Protein AF-A0A930NM16-F1 (afdb_monomer_lite)

Sequence (137 aa):
MCRYIFKLLFAAIFFVSSVHAQTPTMNRRQAAGRSMEQQGLVNIKHVVPSIKVALMYARTDNFCNRVLYHELRDAYVLPACAEALRKAQAELKRRRPDLSLCIFDATRPMSVQQTMWDAVKDTPKYFYVSNPAHGGG

Foldseek 3Di:
DPPVVVVVVVVVVVVVVVVVVVVVLQVLLVVVVVVLVVVQWDFLCVLPVQAAEAAQLCDLPDPLSHRLCSNHDTAIAHPVVSVVQNVVQVVCCVVPVPDHHYHRHHDDDLVSLCVVCVSPVPHPCNVVRDDCVVPHD

Radius of gyration: 20.71 Å; chains: 1; bounding box: 38×70×38 Å

Structure (mmCIF, N/CA/C/O backbone):
data_AF-A0A930NM16-F1
#
_entry.id   AF-A0A930NM16-F1
#
loop_
_atom_site.group_PDB
_atom_site.id
_atom_site.type_symbol
_atom_site.label_atom_id
_atom_site.label_alt_id
_atom_site.label_comp_id
_atom_site.label_asym_id
_atom_site.label_entity_id
_atom_site.label_seq_id
_atom_site.pdbx_PDB_ins_code
_atom_site.Cartn_x
_atom_site.Cartn_y
_atom_site.Cartn_z
_atom_site.occupancy
_atom_site.B_iso_or_equiv
_atom_site.auth_seq_id
_atom_site.auth_comp_id
_atom_site.auth_asym_id
_atom_site.auth_atom_id
_atom_site.pdbx_PDB_model_num
ATOM 1 N N . MET A 1 1 ? 3.988 -57.052 10.753 1.00 52.16 1 MET A N 1
ATOM 2 C CA . MET A 1 1 ? 4.307 -55.921 11.661 1.00 52.16 1 MET A CA 1
ATOM 3 C C . MET A 1 1 ? 5.350 -54.929 11.120 1.00 52.16 1 MET A C 1
ATOM 5 O O . MET A 1 1 ? 5.271 -53.764 11.476 1.00 52.16 1 MET A O 1
ATOM 9 N N . CYS A 1 2 ? 6.253 -55.297 10.198 1.00 54.94 2 CYS A N 1
ATOM 10 C CA . CYS A 1 2 ? 7.348 -54.431 9.710 1.00 54.94 2 CYS A CA 1
ATOM 11 C C . CYS A 1 2 ? 7.028 -53.591 8.439 1.00 54.94 2 CYS A C 1
ATOM 13 O O . CYS A 1 2 ? 7.867 -53.430 7.562 1.00 54.94 2 CYS A O 1
ATOM 15 N N . ARG A 1 3 ? 5.788 -53.100 8.270 1.00 49.47 3 ARG A N 1
ATOM 16 C CA . ARG A 1 3 ? 5.396 -52.235 7.118 1.00 49.47 3 ARG A CA 1
ATOM 17 C C . ARG A 1 3 ? 4.710 -50.923 7.522 1.00 49.47 3 ARG A C 1
ATOM 19 O O . ARG A 1 3 ? 4.635 -50.006 6.712 1.00 49.47 3 ARG A O 1
ATOM 26 N N . TYR A 1 4 ? 4.255 -50.808 8.773 1.00 46.78 4 TYR A N 1
ATOM 27 C CA . TYR A 1 4 ? 3.635 -49.589 9.311 1.00 46.78 4 TYR A CA 1
ATOM 28 C C . TYR A 1 4 ? 4.657 -48.604 9.897 1.00 46.78 4 TYR A C 1
ATOM 30 O O . TYR A 1 4 ? 4.480 -47.396 9.772 1.00 46.78 4 TYR A O 1
ATOM 38 N N . ILE A 1 5 ? 5.773 -49.104 10.436 1.00 54.16 5 ILE A N 1
ATOM 39 C CA . ILE A 1 5 ? 6.847 -48.278 11.0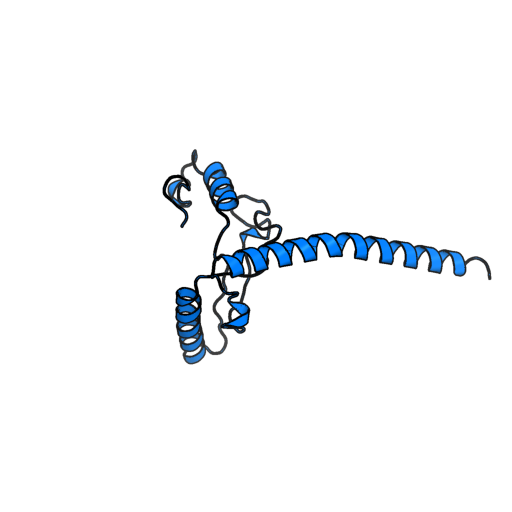15 1.00 54.16 5 ILE A CA 1
ATOM 40 C C . ILE A 1 5 ? 7.529 -47.414 9.936 1.00 54.16 5 ILE A C 1
ATOM 42 O O . ILE A 1 5 ? 7.829 -46.247 10.172 1.00 54.16 5 ILE A O 1
ATOM 46 N N . PHE A 1 6 ? 7.673 -47.932 8.710 1.00 49.41 6 PHE A N 1
ATOM 47 C CA . PHE A 1 6 ? 8.297 -47.197 7.601 1.00 49.41 6 PHE A CA 1
ATOM 48 C C . PHE A 1 6 ? 7.419 -46.053 7.054 1.00 49.41 6 PHE A C 1
ATOM 50 O O . PHE A 1 6 ? 7.938 -45.040 6.594 1.00 49.41 6 PHE A O 1
ATOM 57 N N . LYS A 1 7 ? 6.083 -46.168 7.152 1.00 46.31 7 LYS A N 1
ATOM 58 C CA . LYS A 1 7 ? 5.150 -45.093 6.758 1.00 46.31 7 LYS A CA 1
ATOM 59 C C . LYS A 1 7 ? 5.105 -43.947 7.778 1.00 46.31 7 LYS A C 1
ATOM 61 O O . LYS A 1 7 ? 4.950 -42.797 7.380 1.00 46.31 7 LYS A O 1
ATOM 66 N N . LEU A 1 8 ? 5.283 -44.242 9.068 1.00 49.91 8 LEU A N 1
ATOM 67 C CA . LEU A 1 8 ? 5.341 -43.235 10.138 1.00 49.91 8 LEU A CA 1
ATOM 68 C C . LEU A 1 8 ? 6.651 -42.431 10.125 1.00 49.91 8 LEU A C 1
ATOM 70 O O . LEU A 1 8 ? 6.622 -41.222 10.344 1.00 49.91 8 LEU A O 1
ATOM 74 N N . LEU A 1 9 ? 7.780 -43.061 9.783 1.00 51.03 9 LEU A N 1
ATOM 75 C CA . LEU A 1 9 ? 9.063 -42.361 9.635 1.00 51.03 9 LEU A CA 1
ATOM 76 C C . LEU A 1 9 ? 9.091 -41.398 8.434 1.00 51.03 9 LEU A C 1
ATOM 78 O O . LEU A 1 9 ? 9.676 -40.323 8.531 1.00 51.03 9 LEU A O 1
ATOM 82 N N . PHE A 1 10 ? 8.412 -41.724 7.329 1.00 50.03 10 PHE A N 1
ATOM 83 C CA . PHE A 1 10 ? 8.353 -40.843 6.153 1.00 50.03 10 PHE A CA 1
ATOM 84 C C . PHE A 1 10 ? 7.483 -39.592 6.375 1.00 50.03 10 PHE A C 1
ATOM 86 O O . PHE A 1 10 ? 7.823 -38.516 5.889 1.00 50.03 10 PHE A O 1
ATOM 93 N N . ALA A 1 11 ? 6.396 -39.695 7.147 1.00 49.56 11 ALA A N 1
ATOM 94 C CA . ALA A 1 11 ? 5.532 -38.551 7.458 1.00 49.56 11 ALA A CA 1
ATOM 95 C C . ALA A 1 11 ? 6.206 -37.527 8.396 1.00 49.56 11 ALA A C 1
ATOM 97 O O . ALA A 1 11 ? 5.995 -36.324 8.247 1.00 49.56 11 ALA A O 1
ATOM 98 N N . ALA A 1 12 ? 7.059 -37.985 9.321 1.00 51.78 12 ALA A N 1
ATOM 99 C CA . ALA A 1 12 ? 7.806 -37.109 10.225 1.00 51.78 12 ALA A CA 1
ATOM 100 C C . ALA A 1 12 ? 8.886 -36.286 9.495 1.00 51.78 12 ALA A C 1
ATOM 102 O O . ALA A 1 12 ? 9.077 -35.111 9.803 1.00 51.78 12 ALA A O 1
ATOM 103 N N . ILE A 1 13 ? 9.548 -36.864 8.485 1.00 50.75 13 ILE A N 1
ATOM 104 C CA . ILE A 1 13 ? 10.597 -36.178 7.709 1.00 50.75 13 ILE A CA 1
ATOM 105 C C . ILE A 1 13 ? 10.006 -35.034 6.865 1.00 50.75 13 ILE A C 1
ATOM 107 O O . ILE A 1 13 ? 10.581 -33.949 6.823 1.00 50.75 13 ILE A O 1
ATOM 111 N N . PHE A 1 14 ? 8.819 -35.217 6.272 1.00 48.94 14 PHE A N 1
ATOM 112 C CA . PHE A 1 14 ? 8.141 -34.154 5.515 1.00 48.94 14 PHE A CA 1
ATOM 113 C C . PHE A 1 14 ? 7.670 -32.979 6.390 1.00 48.94 14 PHE A C 1
ATOM 115 O O . PHE A 1 14 ? 7.650 -31.843 5.919 1.00 48.94 14 PHE A O 1
ATOM 122 N N . PHE A 1 15 ? 7.337 -33.213 7.663 1.00 50.03 15 PHE A N 1
ATOM 123 C CA . PHE A 1 15 ? 6.887 -32.150 8.569 1.00 50.03 15 PHE A CA 1
ATOM 124 C C . PHE A 1 15 ? 8.045 -31.242 9.030 1.00 50.03 15 PHE A C 1
ATOM 126 O O . PHE A 1 15 ? 7.884 -30.027 9.137 1.00 50.03 15 PHE A O 1
ATOM 133 N N . VAL A 1 16 ? 9.243 -31.802 9.243 1.00 52.00 16 VAL A N 1
ATOM 134 C CA . VAL A 1 16 ? 10.422 -31.055 9.730 1.00 52.00 16 VAL A CA 1
ATOM 135 C C . VAL A 1 16 ? 11.007 -30.123 8.658 1.00 52.00 16 VAL A C 1
ATOM 137 O O . VAL A 1 16 ? 11.447 -29.013 8.979 1.00 52.00 16 VAL A O 1
ATOM 140 N N . SER A 1 17 ? 10.978 -30.519 7.381 1.00 53.66 17 SER A N 1
ATOM 141 C CA . SER A 1 17 ? 11.475 -29.685 6.274 1.00 53.66 17 SER A CA 1
ATOM 142 C C . SER A 1 17 ? 10.620 -28.433 6.043 1.00 53.66 17 SER A C 1
ATOM 144 O O . SER A 1 17 ? 11.158 -27.364 5.755 1.00 53.66 17 SER A O 1
ATOM 146 N N . SER A 1 18 ? 9.296 -28.527 6.213 1.00 53.78 18 SER A N 1
ATOM 147 C CA . SER A 1 18 ? 8.389 -27.384 6.042 1.00 53.78 18 SER A CA 1
ATOM 148 C C . SER A 1 18 ? 8.564 -26.313 7.122 1.00 53.78 18 SER A C 1
ATOM 150 O O . SER A 1 18 ? 8.460 -25.126 6.815 1.00 53.78 18 SER A O 1
ATOM 152 N N . VAL A 1 19 ? 8.889 -26.702 8.360 1.00 55.94 19 VAL A N 1
ATOM 153 C CA . VAL A 1 19 ? 9.123 -25.753 9.464 1.00 55.94 19 VAL A CA 1
ATOM 154 C C . VAL A 1 19 ? 10.375 -24.905 9.208 1.00 55.94 19 VAL A C 1
ATOM 156 O O . VAL A 1 19 ? 10.318 -23.681 9.326 1.00 55.94 19 VAL A O 1
ATOM 159 N N . HIS A 1 20 ? 11.479 -25.517 8.761 1.00 56.56 20 HIS A N 1
ATOM 160 C CA . HIS A 1 20 ? 12.741 -24.805 8.508 1.00 56.56 20 HIS A CA 1
ATOM 161 C C . HIS A 1 20 ? 12.653 -23.770 7.374 1.00 56.56 20 HIS A C 1
ATOM 163 O O . HIS A 1 20 ? 13.366 -22.772 7.411 1.00 56.56 20 HIS A O 1
ATOM 169 N N . ALA A 1 21 ? 11.783 -23.962 6.376 1.00 56.78 21 ALA A N 1
ATOM 170 C CA . ALA A 1 21 ? 11.593 -22.993 5.290 1.00 56.78 21 ALA A CA 1
ATOM 171 C C . ALA A 1 21 ? 10.711 -21.790 5.692 1.00 56.78 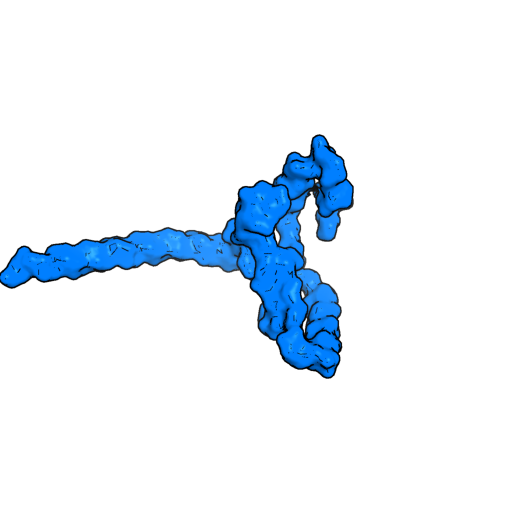21 ALA A C 1
ATOM 173 O O . ALA A 1 21 ? 10.814 -20.704 5.110 1.00 56.78 21 ALA A O 1
ATOM 174 N N . GLN A 1 22 ? 9.846 -21.958 6.696 1.00 57.53 22 GLN A N 1
ATOM 175 C CA . GLN A 1 22 ? 8.925 -20.917 7.160 1.00 57.53 22 GLN A CA 1
ATOM 176 C C . GLN A 1 22 ? 9.594 -19.922 8.124 1.00 57.53 22 GLN A C 1
ATOM 178 O O . GLN A 1 22 ? 9.306 -18.722 8.052 1.00 57.53 22 GLN A O 1
ATOM 183 N N . THR A 1 23 ? 10.534 -20.373 8.964 1.00 63.47 23 THR A N 1
ATOM 184 C CA . THR A 1 23 ? 11.241 -19.531 9.952 1.00 63.47 23 THR A CA 1
ATOM 185 C C . THR A 1 23 ? 12.013 -18.352 9.330 1.00 63.47 23 THR A C 1
ATOM 187 O O . THR A 1 23 ? 11.837 -17.225 9.797 1.00 63.47 23 THR A O 1
ATOM 190 N N . PRO A 1 24 ? 12.805 -18.523 8.248 1.00 74.12 24 PRO A N 1
ATOM 191 C CA . PRO A 1 24 ? 13.557 -17.424 7.639 1.00 74.12 24 PRO A CA 1
ATOM 192 C C . PRO A 1 24 ? 12.645 -16.336 7.066 1.00 74.12 24 PRO A C 1
ATOM 194 O O . PRO A 1 24 ? 12.910 -15.147 7.227 1.00 74.12 24 PRO A O 1
ATOM 197 N N . THR A 1 25 ? 11.541 -16.735 6.429 1.00 73.81 25 THR A N 1
ATOM 198 C CA . THR A 1 25 ? 10.591 -15.801 5.809 1.00 73.81 25 THR A CA 1
ATOM 199 C C . THR A 1 25 ? 9.835 -14.998 6.868 1.00 73.81 25 THR A C 1
ATOM 201 O O . THR A 1 25 ? 9.694 -13.786 6.740 1.00 73.81 25 THR A O 1
ATOM 204 N N . MET A 1 26 ? 9.386 -15.639 7.951 1.00 77.88 26 MET A N 1
ATOM 205 C CA . MET A 1 26 ? 8.766 -14.932 9.078 1.00 77.88 26 MET A CA 1
ATOM 206 C C . MET A 1 26 ? 9.725 -13.920 9.715 1.00 77.88 26 MET A C 1
ATOM 208 O O . MET A 1 26 ? 9.330 -12.780 9.964 1.00 77.88 26 MET A O 1
ATOM 212 N N . ASN A 1 27 ? 10.994 -14.293 9.893 1.00 87.06 27 ASN A N 1
ATOM 213 C CA . ASN A 1 27 ? 12.008 -13.396 10.446 1.00 87.06 27 ASN A CA 1
ATOM 214 C C . ASN A 1 27 ? 12.239 -12.162 9.562 1.00 87.06 27 ASN A C 1
ATOM 216 O O . ASN A 1 27 ? 12.328 -11.048 10.082 1.00 87.06 27 ASN A O 1
ATOM 220 N N . ARG A 1 28 ? 12.291 -12.333 8.233 1.00 88.81 28 ARG A N 1
ATOM 221 C CA . ARG A 1 28 ? 12.443 -11.213 7.289 1.00 88.81 28 ARG A CA 1
ATOM 222 C C . ARG A 1 28 ? 11.232 -10.281 7.280 1.00 88.81 28 ARG A C 1
ATOM 224 O O . ARG A 1 28 ? 11.419 -9.068 7.316 1.00 88.81 28 ARG A O 1
ATOM 231 N N . ARG A 1 29 ? 10.008 -10.818 7.327 1.00 89.75 29 ARG A N 1
ATOM 232 C CA . ARG A 1 29 ? 8.776 -10.012 7.445 1.00 89.75 29 ARG A CA 1
ATOM 233 C C . ARG A 1 29 ? 8.763 -9.162 8.708 1.00 89.75 29 ARG A C 1
ATOM 235 O O . ARG A 1 29 ? 8.509 -7.963 8.649 1.00 89.75 29 ARG A O 1
ATOM 242 N N . GLN A 1 30 ? 9.090 -9.770 9.846 1.00 91.12 30 GLN A N 1
ATOM 243 C CA . GLN A 1 30 ? 9.181 -9.045 11.111 1.00 91.12 30 GLN A CA 1
ATOM 244 C C . GLN A 1 30 ? 10.284 -7.983 11.080 1.00 91.12 30 GLN A C 1
ATOM 246 O O . GLN A 1 30 ? 10.096 -6.890 11.604 1.00 91.12 30 GLN A O 1
ATOM 251 N N . ALA A 1 31 ? 11.429 -8.277 10.457 1.00 93.56 31 ALA A N 1
ATOM 252 C CA . ALA A 1 31 ? 12.500 -7.300 10.291 1.00 93.56 31 ALA A CA 1
ATOM 253 C C . ALA A 1 31 ? 12.062 -6.110 9.421 1.00 93.56 31 ALA A C 1
ATOM 255 O O . ALA A 1 31 ? 12.324 -4.968 9.792 1.00 93.56 31 ALA A O 1
ATOM 256 N N . ALA A 1 32 ? 11.347 -6.363 8.320 1.00 93.06 32 ALA A N 1
ATOM 257 C CA . ALA A 1 32 ? 10.791 -5.314 7.470 1.00 93.06 32 ALA A CA 1
ATOM 258 C C . ALA A 1 32 ? 9.790 -4.435 8.239 1.00 93.06 32 ALA A C 1
ATOM 260 O O . ALA A 1 32 ? 9.890 -3.213 8.185 1.00 93.06 32 ALA A O 1
ATOM 261 N N . GLY A 1 33 ? 8.883 -5.045 9.010 1.00 94.94 33 GLY A N 1
ATOM 262 C CA . GLY A 1 33 ? 7.940 -4.316 9.862 1.00 94.94 33 GLY A CA 1
ATOM 263 C C . GLY A 1 33 ? 8.629 -3.442 10.914 1.00 94.94 33 GLY A C 1
ATOM 264 O O . GLY A 1 33 ? 8.354 -2.248 10.999 1.00 94.94 33 GLY A O 1
ATOM 265 N N . ARG A 1 34 ? 9.611 -3.995 11.640 1.00 95.50 34 ARG A N 1
ATOM 266 C CA . ARG A 1 34 ? 10.412 -3.232 12.616 1.00 95.50 34 ARG A CA 1
ATOM 267 C C . ARG A 1 34 ? 11.166 -2.069 11.974 1.00 95.50 34 ARG A C 1
ATOM 269 O O . ARG A 1 34 ? 11.252 -1.002 12.568 1.00 95.50 34 ARG A O 1
ATOM 276 N N . SER A 1 35 ? 11.702 -2.255 10.767 1.00 95.56 35 SER A N 1
ATOM 277 C CA . SER A 1 35 ? 12.385 -1.181 10.039 1.00 95.56 35 SER A CA 1
ATOM 278 C C . SER A 1 35 ? 11.436 -0.029 9.685 1.00 95.56 35 SER A C 1
ATOM 280 O O . SER A 1 35 ? 11.841 1.129 9.756 1.00 95.56 35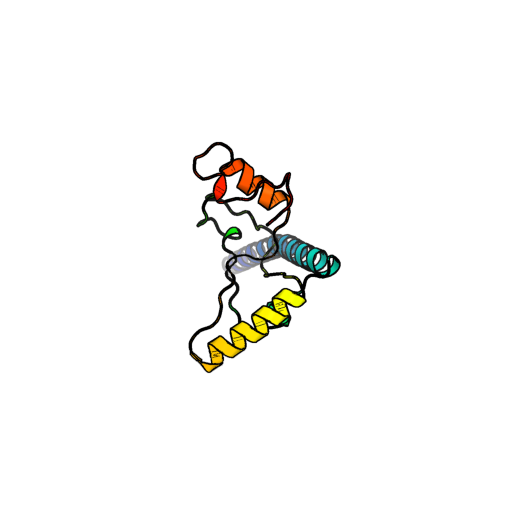 SER A O 1
ATOM 282 N N . MET A 1 36 ? 10.174 -0.323 9.352 1.00 96.38 36 MET A N 1
ATOM 283 C CA . MET A 1 36 ? 9.145 0.701 9.125 1.00 96.38 36 MET A CA 1
ATOM 284 C C . MET A 1 36 ? 8.794 1.443 10.422 1.00 96.38 36 MET A C 1
ATOM 286 O O . MET A 1 36 ? 8.695 2.667 10.429 1.00 96.38 36 MET A O 1
ATOM 290 N N . GLU A 1 37 ? 8.665 0.721 11.535 1.00 96.69 37 GLU A N 1
ATOM 291 C CA . GLU A 1 37 ? 8.387 1.310 12.854 1.00 96.69 37 GLU A CA 1
ATOM 292 C C . GLU A 1 37 ? 9.528 2.216 13.333 1.00 96.69 37 GLU A C 1
ATOM 294 O O . GLU A 1 37 ? 9.285 3.309 13.840 1.00 96.69 37 GLU A O 1
ATOM 299 N N . GLN A 1 38 ? 10.781 1.820 13.094 1.00 97.44 38 GLN A N 1
ATOM 300 C CA . GLN A 1 38 ? 11.964 2.644 13.373 1.00 97.44 38 GLN A CA 1
ATOM 301 C C . GLN A 1 38 ? 12.001 3.943 12.556 1.00 97.44 38 GLN A C 1
ATOM 303 O O . GLN A 1 38 ? 12.582 4.926 13.004 1.00 97.44 38 GLN A O 1
ATOM 308 N N . GLN A 1 39 ? 11.359 3.970 11.385 1.00 96.44 39 GLN A N 1
ATOM 309 C CA . GLN A 1 39 ? 11.182 5.178 10.569 1.00 96.44 39 GLN A CA 1
ATOM 310 C C . GLN A 1 39 ? 9.988 6.038 11.030 1.00 96.44 39 GLN A C 1
ATOM 312 O O . GLN A 1 39 ? 9.630 7.008 10.365 1.00 96.44 39 GLN A O 1
ATOM 317 N N . GLY A 1 40 ? 9.357 5.699 12.160 1.00 97.69 40 GLY A N 1
ATOM 318 C CA . GLY A 1 40 ? 8.229 6.437 12.731 1.00 97.69 40 GLY A CA 1
ATOM 319 C C . GLY A 1 40 ? 6.874 6.098 12.108 1.00 97.69 40 GLY A C 1
ATOM 320 O O . GLY A 1 40 ? 5.899 6.812 12.344 1.00 97.69 40 GLY A O 1
ATOM 321 N N . LEU A 1 41 ? 6.790 5.030 11.310 1.00 98.25 41 LEU A N 1
ATOM 322 C CA . LEU A 1 41 ? 5.532 4.556 10.739 1.00 98.25 41 LEU A CA 1
ATOM 323 C C . LEU A 1 41 ? 4.790 3.662 11.734 1.00 98.25 41 LEU A C 1
ATOM 325 O O . LEU A 1 41 ? 5.384 3.018 12.594 1.00 98.25 41 LEU A O 1
ATOM 329 N N . VAL A 1 42 ? 3.473 3.573 11.579 1.00 98.38 42 VAL A N 1
ATOM 330 C CA . VAL A 1 42 ? 2.613 2.731 12.416 1.00 98.38 42 VAL A CA 1
ATOM 331 C C . VAL A 1 42 ? 1.872 1.708 11.569 1.00 98.38 42 VAL A C 1
ATOM 333 O O . VAL A 1 42 ? 1.395 2.020 10.476 1.00 98.38 42 VAL A O 1
ATOM 336 N N . ASN A 1 43 ? 1.748 0.481 12.079 1.00 98.19 43 ASN A N 1
ATOM 337 C CA . ASN A 1 43 ? 0.913 -0.540 11.456 1.00 98.19 43 ASN A CA 1
ATOM 338 C C . ASN A 1 43 ? -0.566 -0.165 11.628 1.00 98.19 43 ASN A C 1
ATOM 340 O O . ASN A 1 43 ? -1.077 -0.080 12.750 1.00 98.19 43 ASN A O 1
ATOM 344 N N . ILE A 1 44 ? -1.283 0.009 10.516 1.00 98.44 44 ILE A N 1
ATOM 345 C CA . ILE A 1 44 ? -2.695 0.406 10.536 1.00 98.44 44 ILE A CA 1
ATOM 346 C C . ILE A 1 44 ? -3.581 -0.591 11.285 1.00 98.44 44 ILE A C 1
ATOM 348 O O . ILE A 1 44 ? -4.594 -0.199 11.855 1.00 98.44 44 ILE A O 1
ATOM 352 N N . LYS A 1 45 ? -3.210 -1.875 11.326 1.00 97.94 45 LYS A N 1
ATOM 353 C CA . LYS A 1 45 ? -3.970 -2.897 12.049 1.00 97.94 45 LYS A CA 1
ATOM 354 C C . LYS A 1 45 ? -3.899 -2.733 13.560 1.00 97.94 45 LYS A C 1
ATOM 356 O O . LYS A 1 45 ? -4.841 -3.147 14.226 1.00 97.94 45 LYS A O 1
ATOM 361 N N . HIS A 1 46 ? -2.846 -2.113 14.087 1.00 97.50 46 HIS A N 1
ATOM 362 C CA . HIS A 1 46 ? -2.753 -1.793 15.511 1.00 97.50 46 HIS A CA 1
ATOM 363 C C . HIS A 1 46 ? -3.596 -0.560 15.865 1.00 97.50 46 HIS A C 1
ATOM 365 O O . HIS A 1 46 ? -4.180 -0.509 16.941 1.00 97.50 46 HIS A O 1
ATOM 371 N N . VAL A 1 47 ? -3.704 0.409 14.949 1.00 97.75 47 VAL A N 1
ATOM 372 C CA . VAL A 1 47 ? -4.444 1.665 15.181 1.00 97.75 47 VAL A CA 1
ATOM 373 C C . VAL A 1 47 ? -5.941 1.521 14.877 1.00 97.75 47 VAL A C 1
ATOM 375 O O . VAL A 1 47 ? -6.786 2.015 15.620 1.00 97.75 47 VAL A O 1
ATOM 378 N N . VAL A 1 48 ? -6.291 0.845 13.779 1.00 98.25 48 VAL A N 1
ATOM 379 C CA . VAL A 1 48 ? -7.669 0.684 13.289 1.00 98.25 48 VAL A CA 1
ATOM 380 C C . VAL A 1 48 ? -7.897 -0.759 12.794 1.00 98.25 48 VAL A C 1
ATOM 382 O O . VAL A 1 48 ? -7.980 -1.005 11.585 1.00 98.25 48 VAL A O 1
ATOM 385 N N . PRO A 1 49 ? -8.057 -1.746 13.701 1.00 98.06 49 PRO A N 1
ATOM 386 C CA . PRO A 1 49 ? -8.114 -3.173 13.343 1.00 98.06 49 PRO A CA 1
ATOM 387 C C . PRO A 1 49 ? -9.195 -3.554 12.312 1.00 98.06 49 PRO A C 1
ATOM 389 O O . PRO A 1 49 ? -9.058 -4.546 11.584 1.00 98.06 49 PRO A O 1
ATOM 392 N N . SER A 1 50 ? -10.273 -2.761 12.235 1.00 97.94 50 SER A N 1
ATOM 393 C CA . SER A 1 50 ? -11.431 -2.993 11.361 1.00 97.94 50 SER A CA 1
ATOM 394 C C . SER A 1 50 ? -11.197 -2.652 9.881 1.00 97.94 50 SER A C 1
ATOM 396 O O . SER A 1 50 ? -11.972 -3.120 9.034 1.00 97.94 50 SER A O 1
ATOM 398 N N . ILE A 1 51 ? -10.142 -1.893 9.554 1.00 98.56 51 ILE A N 1
ATOM 399 C CA . ILE A 1 51 ? -9.710 -1.641 8.170 1.00 98.56 51 ILE A CA 1
ATOM 400 C C . ILE A 1 51 ? -9.150 -2.937 7.583 1.00 98.56 51 ILE A C 1
ATOM 402 O O . ILE A 1 51 ? -8.401 -3.661 8.239 1.00 98.56 51 ILE A O 1
ATOM 406 N N . LYS A 1 52 ? -9.518 -3.269 6.346 1.00 98.19 52 LYS A N 1
ATOM 407 C CA . LYS A 1 52 ? -8.981 -4.431 5.627 1.00 98.19 52 LYS A CA 1
ATOM 408 C C . LYS A 1 52 ? -7.657 -4.059 4.961 1.00 98.19 52 LYS A C 1
ATOM 410 O O . LYS A 1 52 ? -7.486 -2.938 4.498 1.00 98.19 52 LYS A O 1
ATOM 415 N N . VAL A 1 53 ? -6.719 -5.000 4.923 1.00 97.62 53 VAL A N 1
ATOM 416 C CA . VAL A 1 53 ? -5.416 -4.830 4.267 1.00 97.62 53 VAL A CA 1
ATOM 417 C C . VAL A 1 53 ? -5.279 -5.953 3.251 1.00 97.62 53 VAL A C 1
ATOM 419 O O . VAL A 1 53 ? -5.391 -7.123 3.611 1.00 97.62 53 VAL A O 1
ATOM 422 N N . ALA A 1 54 ? -5.089 -5.588 1.987 1.00 96.25 54 ALA A N 1
ATOM 423 C CA . ALA A 1 54 ? -5.024 -6.509 0.860 1.00 96.25 54 ALA A CA 1
ATOM 424 C C . ALA A 1 54 ? -3.932 -6.067 -0.123 1.00 96.25 54 ALA A C 1
ATOM 426 O O . ALA A 1 54 ? -4.214 -5.837 -1.298 1.00 96.25 54 ALA A O 1
ATOM 427 N N . LEU A 1 55 ? -2.693 -5.940 0.371 1.00 96.56 55 LEU A N 1
ATOM 428 C CA . LEU A 1 55 ? -1.559 -5.365 -0.362 1.00 96.56 55 LEU A CA 1
ATOM 429 C C . LEU A 1 55 ? -1.414 -5.956 -1.775 1.00 96.56 55 LEU A C 1
ATOM 431 O O . LEU A 1 55 ? -1.057 -7.124 -1.942 1.00 96.56 55 LEU A O 1
ATOM 435 N N . MET A 1 56 ? -1.695 -5.136 -2.787 1.00 96.62 56 MET A N 1
ATOM 436 C CA . MET A 1 56 ? -1.789 -5.527 -4.196 1.00 96.62 56 MET A CA 1
ATOM 437 C C . MET A 1 56 ? -0.443 -6.020 -4.731 1.00 96.62 56 MET A C 1
ATOM 439 O O . MET A 1 56 ? -0.349 -7.040 -5.407 1.00 96.62 56 MET A O 1
ATOM 443 N N . TYR A 1 57 ? 0.633 -5.344 -4.340 1.00 96.56 57 TYR A N 1
ATOM 444 C CA . TYR A 1 57 ? 1.982 -5.651 -4.806 1.00 96.56 57 TYR A CA 1
ATOM 445 C C . TYR A 1 57 ? 2.632 -6.839 -4.082 1.00 96.56 57 TYR A C 1
ATOM 447 O O . TYR A 1 57 ? 3.749 -7.226 -4.417 1.00 96.56 57 TYR A O 1
ATOM 455 N N . ALA A 1 58 ? 1.934 -7.466 -3.128 1.00 95.62 58 ALA A N 1
ATOM 456 C CA . ALA A 1 58 ? 2.342 -8.726 -2.497 1.00 95.62 58 ALA A CA 1
ATOM 457 C C . ALA A 1 58 ? 1.846 -9.976 -3.256 1.00 95.62 58 ALA A C 1
ATOM 459 O O . ALA A 1 58 ? 2.004 -11.104 -2.770 1.00 95.62 58 ALA A O 1
ATOM 460 N N . ARG A 1 59 ? 1.221 -9.768 -4.420 1.00 95.06 59 ARG A N 1
ATOM 461 C CA . ARG A 1 59 ? 0.629 -10.771 -5.312 1.00 95.06 59 ARG A CA 1
ATOM 462 C C . ARG A 1 59 ? 1.052 -10.498 -6.759 1.00 95.06 59 ARG A C 1
ATOM 464 O O . ARG A 1 59 ? 1.706 -9.493 -7.019 1.00 95.06 59 ARG A O 1
ATOM 471 N N . THR A 1 60 ? 0.719 -11.386 -7.690 1.00 96.50 60 THR A N 1
ATOM 472 C CA . THR A 1 60 ? 1.079 -11.254 -9.114 1.00 96.50 60 THR A CA 1
ATOM 473 C C . THR A 1 60 ? 0.025 -10.528 -9.954 1.00 96.50 60 THR A C 1
ATOM 475 O O . THR A 1 60 ? 0.353 -10.084 -11.048 1.00 96.50 60 THR A O 1
ATOM 478 N N . ASP A 1 61 ? -1.202 -10.356 -9.453 1.00 96.38 61 ASP A N 1
ATOM 479 C CA . ASP A 1 61 ? -2.330 -9.666 -10.102 1.00 96.38 61 ASP A CA 1
ATOM 480 C C . ASP A 1 61 ? -2.200 -8.132 -10.042 1.00 96.38 61 ASP A C 1
ATOM 482 O O . ASP A 1 61 ? -3.112 -7.423 -9.634 1.00 96.38 61 ASP A O 1
ATOM 486 N N . ASN A 1 62 ? -1.043 -7.603 -10.439 1.00 95.44 62 ASN A N 1
ATOM 487 C CA . ASN A 1 62 ? -0.769 -6.168 -10.494 1.00 95.44 62 ASN A CA 1
ATOM 488 C C . ASN A 1 62 ? -0.161 -5.781 -11.848 1.00 95.44 62 ASN A C 1
ATOM 490 O O . ASN A 1 62 ? 0.218 -6.640 -12.638 1.00 95.44 62 ASN A O 1
ATOM 494 N N . PHE A 1 63 ? -0.028 -4.484 -12.123 1.00 94.69 63 PHE A N 1
ATOM 495 C CA . PHE A 1 63 ? 0.408 -4.014 -13.443 1.00 94.69 63 PHE A CA 1
ATOM 496 C C . PHE A 1 63 ? 1.844 -4.420 -13.829 1.00 94.69 63 PHE A C 1
ATOM 498 O O . PHE A 1 63 ? 2.172 -4.407 -15.013 1.00 94.69 63 PHE A O 1
ATOM 505 N N . CYS A 1 64 ? 2.686 -4.799 -12.861 1.00 94.56 64 CYS A N 1
ATOM 506 C CA . CYS A 1 64 ? 4.024 -5.341 -13.099 1.00 94.56 64 CYS A CA 1
ATOM 507 C C . CYS A 1 64 ? 4.030 -6.867 -13.301 1.00 94.56 64 CYS A C 1
ATOM 509 O O . CYS A 1 64 ? 5.092 -7.426 -13.567 1.00 94.56 64 CYS A O 1
ATOM 511 N N . ASN A 1 65 ? 2.889 -7.551 -13.135 1.00 95.62 65 ASN A N 1
ATOM 512 C CA . ASN A 1 65 ? 2.720 -9.005 -13.264 1.00 95.62 65 ASN A CA 1
ATOM 513 C C . ASN A 1 65 ? 3.697 -9.849 -12.419 1.00 95.62 65 ASN A C 1
ATOM 515 O O . ASN A 1 65 ? 4.031 -10.981 -12.764 1.00 95.62 65 ASN A O 1
ATOM 519 N N . ARG A 1 66 ? 4.188 -9.301 -11.302 1.00 95.88 66 ARG A N 1
ATOM 520 C CA . ARG A 1 66 ? 5.137 -9.966 -10.396 1.00 95.88 66 ARG A CA 1
ATOM 521 C C . ARG A 1 66 ? 4.937 -9.505 -8.962 1.00 95.88 66 ARG A C 1
ATOM 523 O O . ARG A 1 66 ? 4.478 -8.389 -8.728 1.00 95.88 66 ARG A O 1
ATOM 530 N N . VAL A 1 67 ? 5.318 -10.347 -8.006 1.00 96.56 67 VAL A N 1
ATOM 531 C CA . VAL A 1 67 ? 5.365 -9.955 -6.591 1.00 96.56 67 VAL A CA 1
ATOM 532 C C . VAL A 1 67 ? 6.488 -8.938 -6.406 1.00 96.56 67 VAL A C 1
ATOM 534 O O . VAL A 1 67 ? 7.607 -9.176 -6.848 1.00 96.56 67 VAL A O 1
ATOM 537 N N . LEU A 1 68 ? 6.186 -7.818 -5.752 1.00 96.25 68 LEU A N 1
ATOM 538 C CA . LEU A 1 68 ? 7.157 -6.775 -5.406 1.00 96.25 68 LEU A CA 1
ATOM 539 C C . LEU A 1 68 ? 7.324 -6.652 -3.884 1.00 96.25 68 LEU A C 1
ATOM 541 O O . LEU A 1 68 ? 8.413 -6.381 -3.385 1.00 96.25 68 LEU A O 1
ATOM 545 N N . TYR A 1 69 ? 6.256 -6.899 -3.124 1.00 95.69 69 TYR A N 1
ATOM 546 C CA . TYR A 1 69 ? 6.281 -6.968 -1.665 1.00 95.69 69 TYR A CA 1
ATOM 547 C C . TYR A 1 69 ? 6.493 -8.414 -1.219 1.00 95.69 69 TYR A C 1
ATOM 549 O O . TYR A 1 69 ? 5.551 -9.160 -0.944 1.00 95.69 69 TYR A O 1
ATOM 557 N N . HIS A 1 70 ? 7.758 -8.826 -1.152 1.00 92.12 70 HIS A N 1
ATOM 558 C CA . HIS A 1 70 ? 8.114 -10.159 -0.662 1.00 92.12 70 HIS A CA 1
ATOM 559 C C . HIS A 1 70 ? 7.935 -10.260 0.860 1.00 92.12 70 HIS A C 1
ATOM 561 O O . HIS A 1 70 ? 7.256 -11.171 1.353 1.00 92.12 70 HIS A O 1
ATOM 567 N N . GLU A 1 71 ? 8.482 -9.276 1.580 1.00 92.06 71 GLU A N 1
ATOM 568 C CA . GLU A 1 71 ? 8.553 -9.257 3.046 1.00 92.06 71 GLU A CA 1
ATOM 569 C C . GLU A 1 71 ? 7.526 -8.320 3.704 1.00 92.06 71 GLU A C 1
ATOM 571 O O . GLU A 1 71 ? 7.225 -8.470 4.884 1.00 92.06 71 GLU A O 1
ATOM 576 N N . LEU A 1 72 ? 6.925 -7.386 2.959 1.00 91.19 72 LEU A N 1
ATOM 577 C CA . LEU A 1 72 ? 5.868 -6.515 3.484 1.00 91.19 72 LEU A CA 1
ATOM 578 C C . LEU A 1 72 ? 4.500 -7.194 3.360 1.00 91.19 72 LEU A C 1
ATOM 580 O O . LEU A 1 72 ? 4.037 -7.497 2.259 1.00 91.19 72 LEU A O 1
ATOM 584 N N . ARG A 1 73 ? 3.855 -7.445 4.503 1.00 90.12 73 ARG A N 1
AT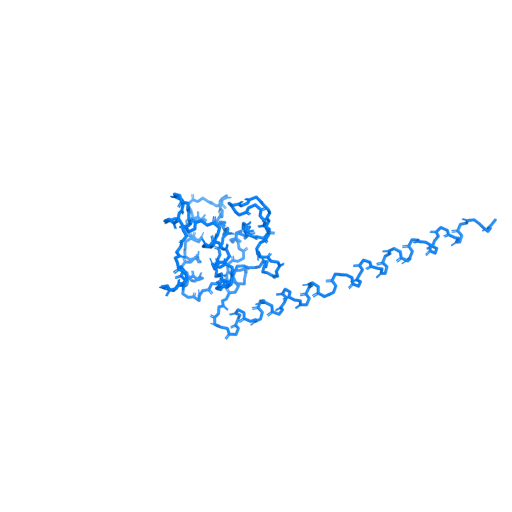OM 585 C CA . ARG A 1 73 ? 2.501 -8.030 4.588 1.00 90.12 73 ARG A CA 1
ATOM 586 C C . ARG A 1 73 ? 1.500 -7.149 5.330 1.00 90.12 73 ARG A C 1
ATOM 588 O O . ARG A 1 73 ? 0.299 -7.348 5.172 1.00 90.12 73 ARG A O 1
ATOM 595 N N . ASP A 1 74 ? 1.997 -6.153 6.047 1.00 95.50 74 ASP A N 1
ATOM 596 C CA . ASP A 1 74 ? 1.212 -5.180 6.788 1.00 95.50 74 ASP A CA 1
ATOM 597 C C . ASP A 1 74 ? 1.294 -3.798 6.137 1.00 95.50 74 ASP A C 1
ATOM 599 O O . ASP A 1 74 ? 2.263 -3.465 5.453 1.00 95.50 74 ASP A O 1
ATOM 603 N N . ALA A 1 75 ? 0.258 -2.991 6.354 1.00 97.50 75 ALA A N 1
ATOM 604 C CA . ALA A 1 75 ? 0.208 -1.618 5.876 1.00 97.50 75 ALA A CA 1
ATOM 605 C C . ALA A 1 75 ? 0.745 -0.675 6.957 1.00 97.50 75 ALA A C 1
ATOM 607 O O . ALA A 1 75 ? 0.095 -0.451 7.981 1.00 97.50 75 ALA A O 1
ATOM 608 N N . TYR A 1 76 ? 1.924 -0.120 6.696 1.00 98.06 76 TYR A N 1
ATOM 609 C CA . TYR A 1 76 ? 2.549 0.911 7.514 1.00 98.06 76 TYR A CA 1
ATOM 610 C C . TYR A 1 76 ? 2.280 2.284 6.908 1.00 98.06 76 TYR A C 1
ATOM 612 O O . TYR A 1 76 ? 2.363 2.449 5.691 1.00 98.06 76 TYR A O 1
ATOM 620 N N . VAL A 1 77 ? 1.921 3.250 7.750 1.00 98.25 77 VAL A N 1
ATOM 621 C CA . VAL A 1 77 ? 1.610 4.629 7.348 1.00 98.25 77 VAL A CA 1
ATOM 622 C C . VAL A 1 77 ? 2.149 5.621 8.375 1.00 98.25 77 VAL A C 1
ATOM 624 O O . VAL A 1 77 ? 2.437 5.252 9.513 1.00 98.25 77 VAL A O 1
ATOM 627 N N . LEU A 1 78 ? 2.243 6.899 8.004 1.00 98.12 78 LEU A N 1
ATOM 628 C CA . LEU A 1 78 ? 2.539 7.970 8.958 1.00 98.12 78 LEU A CA 1
ATOM 629 C C . LEU A 1 78 ? 1.458 8.040 10.060 1.00 98.12 78 LEU A C 1
ATOM 631 O O . LEU A 1 78 ? 0.276 7.857 9.749 1.00 98.12 78 LEU A O 1
ATOM 635 N N . PRO A 1 79 ? 1.802 8.393 11.315 1.00 98.50 79 PRO A N 1
ATOM 636 C CA . PRO A 1 79 ? 0.835 8.489 12.413 1.00 98.50 79 PRO A CA 1
ATOM 637 C C . PRO A 1 79 ? -0.359 9.404 12.107 1.00 98.50 79 PRO A C 1
ATOM 639 O O . PRO A 1 79 ? -1.507 9.040 12.358 1.00 98.50 79 PRO A O 1
ATOM 642 N N . ALA A 1 80 ? -0.111 10.560 11.481 1.00 98.44 80 ALA A N 1
ATOM 643 C CA . ALA A 1 80 ? -1.171 11.481 11.067 1.00 98.44 80 ALA A CA 1
ATOM 644 C C . ALA A 1 80 ? -2.119 10.861 10.020 1.00 98.44 80 ALA A C 1
ATOM 646 O O . ALA A 1 80 ? -3.328 11.087 10.066 1.00 98.44 80 ALA A O 1
ATOM 647 N N . CYS A 1 81 ? -1.589 10.035 9.111 1.00 98.31 81 CYS A N 1
ATOM 648 C CA . CYS A 1 81 ? -2.390 9.296 8.137 1.00 98.31 81 CYS A CA 1
ATOM 649 C C . CYS A 1 81 ? -3.226 8.204 8.821 1.00 98.31 81 CYS A C 1
ATOM 651 O O . CYS A 1 81 ? -4.417 8.086 8.537 1.00 98.31 81 CYS A O 1
ATOM 653 N N . ALA A 1 82 ? -2.660 7.464 9.782 1.00 98.62 82 ALA A N 1
ATOM 654 C CA . ALA A 1 82 ? -3.416 6.485 10.566 1.00 98.62 82 ALA A CA 1
ATOM 655 C C . ALA A 1 82 ? -4.592 7.130 11.317 1.00 98.62 82 ALA A C 1
ATOM 657 O O . ALA A 1 82 ? -5.697 6.588 11.329 1.00 98.62 82 ALA A O 1
ATOM 658 N N . GLU A 1 83 ? -4.383 8.317 11.886 1.00 98.69 83 GLU A N 1
ATOM 659 C CA . GLU A 1 83 ? -5.430 9.073 12.573 1.00 98.69 83 GLU A CA 1
ATOM 660 C C . GLU A 1 83 ? -6.513 9.585 11.608 1.00 98.69 83 GLU A C 1
ATOM 662 O O . GLU A 1 83 ? -7.710 9.495 11.897 1.00 98.69 83 GLU A O 1
ATOM 667 N N . ALA A 1 84 ? -6.125 10.064 10.424 1.00 98.75 84 ALA A N 1
ATOM 668 C CA . ALA A 1 84 ? -7.079 10.432 9.379 1.00 98.75 84 ALA A CA 1
ATOM 669 C C . ALA A 1 84 ? -7.908 9.218 8.915 1.00 98.75 84 ALA A C 1
ATOM 671 O O . ALA A 1 84 ? -9.134 9.3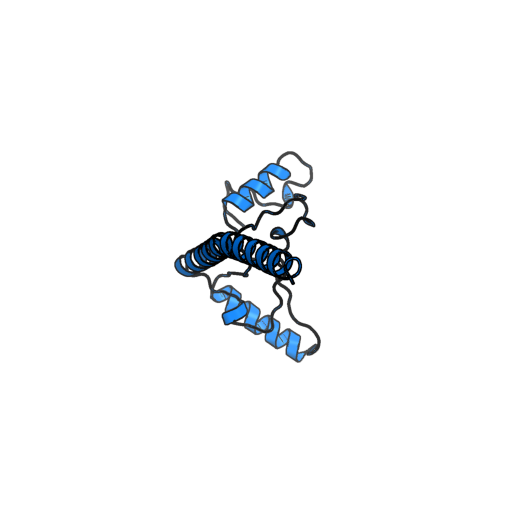01 8.808 1.00 98.75 84 ALA A O 1
ATOM 672 N N . LEU A 1 85 ? -7.262 8.063 8.725 1.00 98.75 85 LEU A N 1
ATOM 673 C CA . LEU A 1 85 ? -7.918 6.801 8.378 1.00 98.75 85 LEU A CA 1
ATOM 674 C C . LEU A 1 85 ? -8.866 6.321 9.480 1.00 98.75 85 LEU A C 1
ATOM 676 O O . LEU A 1 85 ? -9.943 5.817 9.169 1.00 98.75 85 LEU A O 1
ATOM 680 N N . ARG A 1 86 ? -8.522 6.513 10.760 1.00 98.81 86 ARG A N 1
ATOM 681 C CA . ARG A 1 86 ? -9.408 6.205 11.892 1.00 98.81 86 ARG A CA 1
ATOM 682 C C . ARG A 1 86 ? -10.710 6.997 11.806 1.00 98.81 86 ARG A C 1
ATOM 684 O O . ARG A 1 86 ? -11.786 6.413 11.937 1.00 98.81 86 ARG A O 1
ATOM 691 N N . LYS A 1 87 ? -10.622 8.304 11.539 1.00 98.81 87 LYS A N 1
ATOM 692 C CA . LYS A 1 87 ? -11.794 9.178 11.358 1.00 98.81 87 LYS A CA 1
ATOM 693 C C . LYS A 1 87 ? -12.621 8.758 10.142 1.00 98.81 87 LYS A C 1
ATOM 695 O O . LYS A 1 87 ? -13.835 8.612 10.256 1.00 98.81 87 LYS A O 1
ATOM 700 N N . ALA A 1 88 ? -11.969 8.493 9.010 1.00 98.75 88 ALA A N 1
ATOM 701 C CA . ALA A 1 88 ? -12.638 8.045 7.790 1.00 98.75 88 ALA A CA 1
ATOM 702 C C . ALA A 1 88 ? -13.352 6.693 7.977 1.00 98.75 88 ALA A C 1
ATOM 704 O O . ALA A 1 88 ? -14.505 6.541 7.579 1.00 98.75 88 ALA A O 1
ATOM 705 N N . GLN A 1 89 ? -12.704 5.726 8.632 1.00 98.81 89 GLN A N 1
ATOM 706 C CA . GLN A 1 89 ? -13.292 4.423 8.939 1.00 98.81 89 GLN A CA 1
ATOM 707 C C . GLN A 1 89 ? -14.479 4.554 9.901 1.00 98.81 89 GLN A C 1
ATOM 709 O O . GLN A 1 89 ? -15.490 3.882 9.704 1.00 98.81 89 GLN A O 1
ATOM 714 N N . ALA A 1 90 ? -14.383 5.411 10.922 1.00 98.75 90 ALA A N 1
ATOM 715 C CA . ALA A 1 90 ? -15.490 5.668 11.842 1.00 98.75 90 ALA A CA 1
ATOM 716 C C . ALA A 1 90 ? -16.699 6.273 11.112 1.00 98.75 90 ALA A C 1
ATOM 718 O O . ALA A 1 90 ? -17.824 5.811 11.295 1.00 98.75 90 ALA A O 1
ATOM 719 N N . GLU A 1 91 ? -16.466 7.247 10.231 1.00 98.81 91 GLU A N 1
ATOM 720 C CA . GLU A 1 91 ? -17.530 7.865 9.439 1.00 98.81 91 GLU A CA 1
ATOM 721 C C . GLU A 1 91 ? -18.159 6.880 8.446 1.00 98.81 91 GLU A C 1
ATOM 723 O O . GLU A 1 91 ? -19.385 6.826 8.313 1.00 98.81 91 GLU A O 1
ATOM 728 N N . LEU A 1 92 ? -17.344 6.043 7.796 1.00 98.81 92 LEU A N 1
ATOM 729 C CA . LEU A 1 92 ? -17.843 4.968 6.944 1.00 98.81 92 LEU A CA 1
ATOM 730 C C . LEU A 1 92 ? -18.730 4.015 7.745 1.00 98.81 92 LEU A C 1
ATOM 732 O O . LEU A 1 92 ? -19.846 3.735 7.320 1.00 98.81 92 LEU A O 1
ATOM 736 N N . LYS A 1 93 ? -18.282 3.570 8.924 1.00 98.56 93 LYS A N 1
ATOM 737 C CA . LYS A 1 93 ? -19.057 2.667 9.783 1.00 98.56 93 LYS A CA 1
ATOM 738 C C . LYS A 1 93 ? -20.345 3.292 10.296 1.00 98.56 93 LYS A C 1
ATOM 740 O O . LYS A 1 93 ? -21.342 2.586 10.397 1.00 98.56 93 LYS A O 1
ATOM 745 N N . ARG A 1 94 ? -20.358 4.600 10.559 1.00 98.62 94 ARG A N 1
ATOM 746 C CA . ARG A 1 94 ? -21.574 5.328 10.938 1.00 98.62 94 ARG A CA 1
ATOM 747 C C . ARG A 1 94 ? -22.624 5.309 9.823 1.00 98.62 94 ARG A C 1
ATOM 749 O O . ARG A 1 94 ? -23.805 5.158 10.111 1.00 98.62 94 ARG A O 1
ATOM 756 N N . ARG A 1 95 ? -22.211 5.474 8.561 1.00 98.69 95 ARG A N 1
ATOM 757 C CA . ARG A 1 95 ? -23.125 5.511 7.400 1.00 98.69 95 ARG A CA 1
ATOM 758 C C . ARG A 1 95 ? -23.483 4.125 6.867 1.00 98.69 95 ARG A C 1
ATOM 760 O O . ARG A 1 95 ? -24.589 3.916 6.384 1.00 98.69 95 ARG A O 1
ATOM 767 N N . ARG A 1 96 ? -22.515 3.214 6.885 1.00 98.50 96 ARG A N 1
ATOM 768 C CA . ARG A 1 96 ? -22.551 1.876 6.287 1.00 98.50 96 ARG A CA 1
ATOM 769 C C . ARG A 1 96 ? -21.813 0.892 7.199 1.00 98.50 96 ARG A C 1
ATOM 771 O O . ARG A 1 96 ? -20.651 0.566 6.940 1.00 98.50 96 ARG A O 1
ATOM 778 N N . PRO A 1 97 ? -22.460 0.421 8.284 1.00 97.94 97 PRO A N 1
ATOM 779 C CA . PRO A 1 97 ? -21.838 -0.489 9.252 1.00 97.94 97 PRO A CA 1
ATOM 780 C C . PRO A 1 97 ? -21.294 -1.783 8.622 1.00 97.94 97 PRO A C 1
ATOM 782 O O . PRO A 1 97 ? -20.328 -2.369 9.123 1.00 97.94 97 PRO A O 1
ATOM 785 N N . ASP A 1 98 ? -21.876 -2.189 7.494 1.00 98.12 98 ASP A N 1
ATOM 786 C CA . ASP A 1 98 ? -21.514 -3.347 6.679 1.00 98.12 98 ASP A CA 1
ATOM 787 C C . ASP A 1 98 ? -20.193 -3.177 5.905 1.00 98.12 98 ASP A C 1
ATOM 789 O O . ASP A 1 98 ? -19.534 -4.164 5.583 1.00 98.12 98 ASP A O 1
ATOM 793 N N . LEU A 1 99 ? -19.745 -1.941 5.663 1.00 98.44 99 LEU A N 1
ATOM 794 C CA . LEU A 1 99 ? -18.557 -1.649 4.857 1.00 98.44 99 LEU A CA 1
ATOM 795 C C . LEU A 1 99 ? -17.335 -1.309 5.712 1.00 98.44 99 LEU A C 1
ATOM 797 O O . LEU A 1 99 ? -17.447 -0.739 6.793 1.00 98.44 99 LEU A O 1
ATOM 801 N N . SER A 1 100 ? -16.142 -1.636 5.224 1.00 98.56 100 SER A N 1
ATOM 802 C CA . SER A 1 100 ? -14.860 -1.202 5.794 1.00 98.56 100 SER A CA 1
ATOM 803 C C . SER A 1 100 ? -13.963 -0.688 4.676 1.00 98.56 100 SER A C 1
ATOM 805 O O . SER A 1 100 ? -14.003 -1.219 3.567 1.00 98.56 100 SER A O 1
ATOM 807 N N . LEU A 1 101 ? -13.096 0.276 4.987 1.00 98.62 101 LEU A N 1
ATOM 808 C CA . LEU A 1 101 ? -12.003 0.649 4.094 1.00 98.62 101 LEU A CA 1
ATOM 809 C C . LEU A 1 101 ? -11.098 -0.564 3.826 1.00 98.62 101 LEU A C 1
ATOM 811 O O . LEU A 1 101 ? -10.898 -1.410 4.706 1.00 98.62 101 LEU A O 1
ATOM 815 N N . CYS A 1 102 ? -10.538 -0.622 2.618 1.00 98.38 102 CYS A N 1
ATOM 816 C CA . CYS A 1 102 ? -9.571 -1.633 2.205 1.00 98.38 102 CYS A CA 1
ATOM 817 C C . CYS A 1 102 ? -8.317 -0.960 1.645 1.00 98.38 102 CYS A C 1
ATOM 819 O O . CYS A 1 102 ? -8.382 -0.246 0.648 1.00 98.38 102 CYS A O 1
ATOM 821 N N . ILE A 1 103 ? -7.178 -1.199 2.291 1.00 98.06 103 ILE A N 1
ATOM 822 C CA . ILE A 1 103 ? -5.878 -0.676 1.881 1.00 98.06 103 ILE A CA 1
ATOM 823 C C . ILE A 1 103 ? -5.226 -1.679 0.930 1.00 98.06 103 ILE A C 1
ATOM 825 O O . ILE A 1 103 ? -4.869 -2.791 1.330 1.00 98.06 103 ILE A O 1
ATOM 829 N N . PHE A 1 104 ? -5.078 -1.271 -0.329 1.00 97.12 104 PHE A N 1
ATOM 830 C CA . PHE A 1 104 ? -4.371 -2.032 -1.363 1.00 97.12 104 PHE A CA 1
ATOM 831 C C . PHE A 1 104 ? -2.887 -1.680 -1.448 1.00 97.12 104 PHE A C 1
ATOM 833 O O . PHE A 1 104 ? -2.103 -2.494 -1.929 1.00 97.12 104 PHE A O 1
ATOM 840 N N . ASP A 1 105 ? -2.496 -0.501 -0.974 1.00 96.25 105 ASP A N 1
ATOM 841 C CA . ASP A 1 105 ? -1.105 -0.083 -0.886 1.00 96.25 105 ASP A CA 1
ATOM 842 C C . ASP A 1 105 ? -0.916 0.978 0.203 1.00 96.25 105 ASP A C 1
ATOM 844 O O . ASP A 1 105 ? -1.864 1.684 0.548 1.00 96.25 1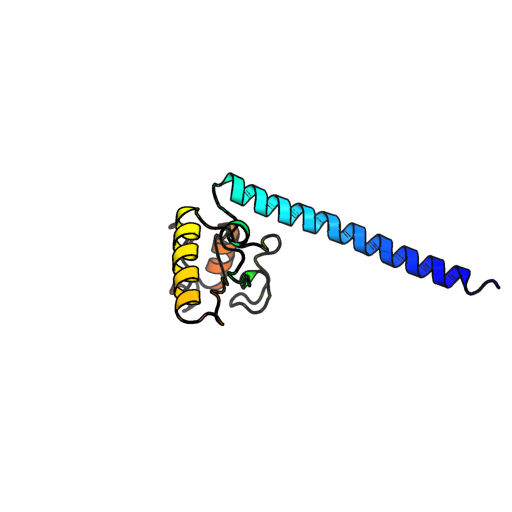05 ASP A O 1
ATOM 848 N N . ALA A 1 106 ? 0.290 1.060 0.755 1.00 96.31 106 ALA A N 1
ATOM 849 C CA . ALA A 1 106 ? 0.657 1.973 1.835 1.00 96.31 106 ALA A CA 1
ATOM 850 C C . ALA A 1 106 ? 2.101 2.462 1.621 1.00 96.31 106 ALA A C 1
ATOM 852 O O . ALA A 1 106 ? 2.536 2.581 0.476 1.00 96.31 106 ALA A O 1
ATOM 853 N N . THR A 1 107 ? 2.860 2.746 2.684 1.00 95.56 107 THR A N 1
ATOM 854 C CA . THR A 1 107 ? 4.260 3.154 2.528 1.00 95.56 107 THR A CA 1
ATOM 855 C C . THR A 1 107 ? 5.066 2.096 1.772 1.00 95.56 107 THR A C 1
ATOM 857 O O . THR A 1 107 ? 5.104 0.919 2.139 1.00 95.56 107 THR A O 1
ATOM 860 N N . ARG A 1 108 ? 5.729 2.546 0.706 1.00 93.56 108 ARG A N 1
ATOM 861 C CA . ARG A 1 108 ? 6.464 1.715 -0.242 1.00 93.56 108 ARG A CA 1
ATOM 862 C C . ARG A 1 108 ? 7.970 1.956 -0.106 1.00 93.56 108 ARG A C 1
ATOM 864 O O . ARG A 1 108 ? 8.393 3.110 -0.124 1.00 93.56 108 ARG A O 1
ATOM 871 N N . PRO A 1 109 ? 8.809 0.906 -0.049 1.00 92.19 109 PRO A N 1
ATOM 872 C CA . PRO A 1 109 ? 10.254 1.073 -0.165 1.00 92.19 109 PRO A CA 1
ATOM 873 C C . PRO A 1 109 ? 10.642 1.705 -1.508 1.00 92.19 109 PRO A C 1
ATOM 875 O O . PRO A 1 109 ? 10.137 1.294 -2.555 1.00 92.19 109 PRO A O 1
ATOM 878 N N . MET A 1 110 ? 11.600 2.633 -1.505 1.00 92.38 110 MET A N 1
ATOM 879 C CA . MET A 1 110 ? 12.050 3.310 -2.732 1.00 92.38 110 MET A CA 1
ATOM 880 C C . MET A 1 110 ? 12.557 2.348 -3.814 1.00 92.38 110 MET A C 1
ATOM 882 O O . MET A 1 110 ? 12.345 2.592 -4.998 1.00 92.38 110 MET A O 1
ATOM 886 N N . SER A 1 111 ? 13.146 1.209 -3.439 1.00 93.38 111 SER A N 1
ATOM 887 C CA . SER A 1 111 ? 13.545 0.163 -4.394 1.00 93.38 111 SER A CA 1
ATOM 888 C C . SER A 1 111 ? 12.358 -0.412 -5.177 1.00 93.38 111 SER A C 1
ATOM 890 O O . SER A 1 111 ? 12.473 -0.713 -6.367 1.00 93.38 111 SER A O 1
ATOM 892 N N . VAL A 1 112 ? 11.190 -0.525 -4.539 1.00 94.94 112 VAL A N 1
ATOM 893 C CA . VAL A 1 112 ? 9.965 -0.964 -5.208 1.00 94.94 112 VAL A CA 1
ATOM 894 C C . VAL A 1 112 ? 9.405 0.150 -6.092 1.00 94.94 112 VAL A C 1
ATOM 896 O O . VAL A 1 112 ? 8.991 -0.142 -7.212 1.00 94.94 112 VAL A O 1
ATOM 899 N N . GLN A 1 113 ? 9.440 1.414 -5.647 1.00 95.56 113 GLN A N 1
ATOM 900 C CA . GLN A 1 113 ? 9.069 2.561 -6.492 1.00 95.56 113 GLN A CA 1
ATOM 901 C C . GLN A 1 113 ? 9.909 2.595 -7.775 1.00 95.56 113 GLN A C 1
ATOM 903 O O . GLN A 1 113 ? 9.355 2.717 -8.864 1.00 95.56 113 GLN A O 1
ATOM 908 N N . GLN A 1 114 ? 11.225 2.408 -7.654 1.00 95.94 114 GLN A N 1
ATOM 909 C CA . GLN A 1 114 ? 12.147 2.312 -8.786 1.00 95.94 114 GLN A CA 1
ATOM 910 C C . GLN A 1 114 ? 11.781 1.157 -9.718 1.00 95.94 114 GLN A C 1
ATOM 912 O O . GLN A 1 114 ? 11.625 1.359 -10.916 1.00 95.94 114 GLN A O 1
ATOM 917 N N . THR A 1 115 ? 11.530 -0.028 -9.160 1.00 95.94 115 THR A N 1
ATOM 918 C CA . THR A 1 115 ? 11.119 -1.205 -9.941 1.00 95.94 115 THR A CA 1
ATOM 919 C C . THR A 1 115 ? 9.813 -0.975 -10.709 1.00 95.94 115 THR A C 1
ATOM 921 O O . THR A 1 115 ? 9.650 -1.480 -11.821 1.00 95.94 115 THR A O 1
ATOM 924 N N . MET A 1 116 ? 8.864 -0.244 -10.116 1.00 96.38 116 MET A N 1
ATOM 925 C CA . MET A 1 116 ? 7.618 0.140 -10.777 1.00 96.38 116 MET A CA 1
ATOM 926 C C . MET A 1 116 ? 7.849 1.177 -11.873 1.00 96.38 116 MET A C 1
ATOM 928 O O . MET A 1 116 ? 7.295 1.033 -12.958 1.00 96.38 116 MET A O 1
ATOM 932 N N . TRP A 1 117 ? 8.671 2.194 -11.608 1.00 96.94 117 TRP A N 1
ATOM 933 C CA . TRP A 1 117 ? 9.014 3.232 -12.577 1.00 96.94 117 TRP A CA 1
ATOM 934 C C . TRP A 1 117 ? 9.725 2.646 -13.798 1.00 96.94 117 TRP A C 1
ATOM 936 O O . TRP A 1 117 ? 9.310 2.898 -14.925 1.00 96.94 117 TRP A O 1
ATOM 946 N N . ASP A 1 118 ? 10.715 1.777 -13.593 1.00 96.88 118 ASP A N 1
ATOM 947 C CA . ASP A 1 118 ? 11.432 1.103 -14.681 1.00 96.88 118 ASP A CA 1
ATOM 948 C C . ASP A 1 118 ? 10.513 0.260 -15.574 1.00 96.88 118 ASP A C 1
ATOM 950 O O . ASP A 1 118 ? 10.798 0.095 -16.756 1.00 96.88 118 ASP A O 1
ATOM 954 N N . ALA A 1 119 ? 9.392 -0.238 -15.042 1.00 96.19 119 ALA A N 1
ATOM 955 C CA . ALA A 1 119 ? 8.416 -0.993 -15.823 1.00 96.19 119 ALA A CA 1
ATOM 956 C C . ALA A 1 119 ? 7.563 -0.117 -16.759 1.00 96.19 119 ALA A C 1
ATOM 958 O O . ALA A 1 119 ? 6.957 -0.650 -17.688 1.00 96.19 119 ALA A O 1
ATOM 959 N N . VAL A 1 120 ? 7.469 1.196 -16.511 1.00 96.50 120 VAL A N 1
ATOM 960 C CA . VAL A 1 120 ? 6.533 2.079 -17.232 1.00 96.50 120 VAL A CA 1
ATOM 961 C C . VAL A 1 120 ? 7.161 3.321 -17.855 1.00 96.50 120 VAL A C 1
ATOM 963 O O . VAL A 1 120 ? 6.506 3.921 -18.706 1.00 96.50 120 VAL A O 1
ATOM 966 N N . LYS A 1 121 ? 8.383 3.709 -17.468 1.00 96.12 121 LYS A N 1
ATOM 967 C CA . LYS A 1 121 ? 9.022 4.981 -17.858 1.00 96.12 121 LYS A CA 1
ATOM 968 C C . LYS A 1 121 ? 9.120 5.199 -19.371 1.00 96.12 121 LYS A C 1
ATOM 970 O O . LYS A 1 121 ? 8.960 6.324 -19.823 1.00 96.12 121 LYS A O 1
ATOM 975 N N . ASP A 1 122 ? 9.281 4.121 -20.136 1.00 97.44 122 ASP A N 1
ATOM 976 C CA . ASP A 1 122 ? 9.395 4.141 -21.602 1.00 97.44 122 ASP A CA 1
ATOM 977 C C . ASP A 1 122 ? 8.080 3.731 -22.295 1.00 97.44 122 ASP A C 1
ATOM 979 O O . ASP A 1 122 ? 8.062 3.246 -23.425 1.00 97.44 122 ASP A O 1
ATOM 983 N N . THR A 1 123 ? 6.948 3.877 -21.602 1.00 96.81 123 THR A N 1
ATOM 984 C CA . THR A 1 123 ? 5.617 3.512 -22.104 1.00 96.81 123 THR A CA 1
ATOM 985 C C . THR A 1 123 ? 4.648 4.683 -21.953 1.00 96.81 123 THR A C 1
ATOM 987 O O . THR A 1 123 ? 4.859 5.545 -21.099 1.00 96.81 123 THR A O 1
ATOM 990 N N . PRO A 1 124 ? 3.497 4.678 -22.649 1.00 97.06 124 PRO A N 1
ATOM 991 C CA . PRO A 1 124 ? 2.437 5.651 -22.397 1.00 97.06 124 PRO A CA 1
ATOM 992 C C . PRO A 1 124 ? 1.903 5.643 -20.958 1.00 97.06 124 PRO A C 1
ATOM 994 O O . PRO A 1 124 ? 1.146 6.530 -20.608 1.00 97.06 124 PRO A O 1
ATOM 997 N N . LYS A 1 125 ? 2.258 4.666 -20.111 1.00 94.81 125 LYS A N 1
ATOM 998 C CA . LYS A 1 125 ? 1.815 4.584 -18.711 1.00 94.81 125 LYS A CA 1
ATOM 999 C C . LYS A 1 125 ? 2.729 5.322 -17.729 1.00 94.81 125 LYS A C 1
ATOM 1001 O O . LYS A 1 125 ? 2.440 5.291 -16.535 1.00 94.81 125 LYS A O 1
ATOM 1006 N N . TYR A 1 126 ? 3.808 5.962 -18.191 1.00 93.94 126 TYR A N 1
ATOM 1007 C CA . TYR A 1 126 ? 4.793 6.613 -17.318 1.00 93.94 126 TYR A CA 1
ATOM 1008 C C . TYR A 1 126 ? 4.145 7.578 -16.309 1.00 93.94 126 TYR A C 1
ATOM 1010 O O . TYR A 1 126 ? 4.525 7.607 -15.147 1.00 93.94 126 TYR A O 1
ATOM 1018 N N . PHE A 1 127 ? 3.096 8.300 -16.708 1.00 93.31 127 PHE A N 1
ATOM 1019 C CA . PHE A 1 127 ? 2.418 9.274 -15.851 1.00 93.31 127 PHE A CA 1
ATOM 1020 C C . PHE A 1 127 ? 1.606 8.661 -14.692 1.00 93.31 127 PHE A C 1
ATOM 1022 O O . PHE A 1 127 ? 1.153 9.397 -13.819 1.00 93.31 127 PHE A O 1
ATOM 1029 N N . TYR A 1 128 ? 1.424 7.334 -14.646 1.00 93.25 128 TYR A N 1
ATOM 1030 C CA . TYR A 1 128 ? 0.757 6.646 -13.531 1.00 93.25 128 TYR A CA 1
ATOM 1031 C C . TYR A 1 128 ? 1.702 6.273 -12.380 1.00 93.25 128 TYR A C 1
ATOM 1033 O O . TYR A 1 128 ? 1.233 5.840 -11.326 1.00 93.25 128 TYR A O 1
ATOM 1041 N N . VAL A 1 129 ? 3.020 6.402 -12.559 1.00 94.56 129 VAL A N 1
ATOM 1042 C CA . VAL A 1 129 ? 4.016 6.066 -11.534 1.00 94.56 129 VAL A CA 1
ATOM 1043 C C . VAL A 1 129 ? 4.988 7.228 -11.391 1.00 94.56 129 VAL A C 1
ATOM 1045 O O . VAL A 1 129 ? 5.665 7.592 -12.343 1.00 94.56 129 VAL A O 1
ATOM 1048 N N . SER A 1 130 ? 5.093 7.802 -10.193 1.00 94.06 130 SER A N 1
ATOM 1049 C CA . SER A 1 130 ? 6.029 8.900 -9.933 1.00 94.06 130 SER A CA 1
ATOM 1050 C C . SER A 1 130 ? 7.482 8.482 -10.181 1.00 94.06 130 SER A C 1
ATOM 1052 O O . SER A 1 130 ? 7.906 7.409 -9.738 1.00 94.06 130 SER A O 1
ATOM 1054 N N . ASN A 1 131 ? 8.257 9.346 -10.842 1.00 94.81 131 ASN A N 1
ATOM 1055 C CA . ASN A 1 131 ? 9.691 9.137 -11.022 1.00 94.81 131 ASN A CA 1
ATOM 1056 C C . ASN A 1 131 ? 10.413 9.290 -9.666 1.00 94.81 131 ASN A C 1
ATOM 1058 O O . ASN A 1 131 ? 10.438 10.402 -9.131 1.00 94.81 131 ASN A O 1
ATOM 1062 N N . PRO A 1 132 ? 11.038 8.222 -9.130 1.00 93.75 132 PRO A N 1
ATOM 1063 C CA . PRO A 1 132 ? 11.703 8.242 -7.826 1.00 93.75 132 PRO A CA 1
ATOM 1064 C C . PRO A 1 132 ? 12.839 9.269 -7.713 1.00 93.75 132 PRO A C 1
ATOM 1066 O O . PRO A 1 132 ? 13.184 9.664 -6.601 1.00 93.75 132 PRO A O 1
ATOM 1069 N N . ALA A 1 133 ? 13.408 9.733 -8.833 1.00 92.69 133 ALA A N 1
ATOM 1070 C CA . ALA A 1 133 ? 14.431 10.782 -8.847 1.00 92.69 133 ALA A CA 1
ATOM 1071 C C . ALA A 1 133 ? 13.916 12.144 -8.339 1.00 92.69 133 ALA A C 1
ATOM 1073 O O . ALA A 1 133 ? 14.713 13.004 -7.971 1.00 92.69 133 ALA A O 1
ATOM 1074 N N . HIS A 1 134 ? 12.596 12.340 -8.303 1.00 91.19 134 HIS A N 1
ATOM 1075 C CA . HIS A 1 134 ? 11.947 13.542 -7.774 1.00 91.19 134 HIS A CA 1
ATOM 1076 C C . HIS A 1 134 ? 11.253 13.287 -6.427 1.00 91.19 134 HIS A C 1
ATOM 1078 O O . HIS A 1 134 ? 10.437 14.095 -5.989 1.00 91.19 134 HIS A O 1
ATOM 1084 N N . GLY A 1 135 ? 11.586 12.172 -5.769 1.00 81.19 135 GLY A N 1
ATOM 1085 C CA . GLY A 1 135 ? 10.945 11.700 -4.546 1.00 81.19 135 GLY A CA 1
ATOM 1086 C C . GLY A 1 135 ? 10.018 10.507 -4.782 1.00 81.19 135 GLY A C 1
ATOM 1087 O O . GLY A 1 135 ? 9.779 10.073 -5.907 1.00 81.19 135 GLY A O 1
ATOM 1088 N N . GLY A 1 136 ? 9.514 9.943 -3.688 1.00 68.69 136 GLY A N 1
ATOM 1089 C CA . GLY A 1 136 ? 8.430 8.962 -3.725 1.00 68.69 136 GLY A CA 1
ATOM 1090 C C . GLY A 1 136 ? 7.064 9.640 -3.832 1.00 68.69 136 GLY A C 1
ATOM 1091 O O . GLY A 1 136 ? 6.950 10.849 -3.635 1.00 68.69 136 GLY A O 1
ATOM 1092 N N . GLY A 1 137 ? 6.038 8.850 -4.159 1.00 56.84 137 GLY A N 1
ATOM 1093 C CA . GLY A 1 137 ? 4.652 9.248 -3.886 1.00 56.84 137 GLY A CA 1
ATOM 1094 C C . GLY A 1 137 ? 4.350 9.288 -2.392 1.00 56.84 137 GLY A C 1
ATOM 1095 O O . GLY A 1 137 ? 5.136 8.698 -1.613 1.00 56.84 137 GLY A O 1
#

pLDDT: mean 87.76, std 16.93, range [46.31, 98.81]

Secondary structure (DSSP, 8-state):
-TTSHHHHHHHHHHHHHHHHHHHHHHHHHHHHHHHHHHTT-EEHHHH-TTSEE--GGGSS-STTSS---SS--S-EE-HHHHHHHHHHHHHHHHH-TT---EES--S--HHHHHHHHHHHTTSTTGGGS--TBTB--